Protein AF-A0A7S4KH12-F1 (afdb_monomer_lite)

Organism: Guillardia theta (NCBI:txid55529)

Sequence (166 aa):
RRASEDDCVLGLPHVPGKADTTPEEAKQPNLYENPAATAGVPESLTSSFVQGRSNKTKEEELVIRQGSKINGKIYEPMYVNDTDYSNFSGDIFKDPAGLPPLSQKQKKEGAVWARISQIYSNPVVIKQFTYENITQTLVGDCSFVSALAVCASWERRYGRTLISRN

Foldseek 3Di:
DDDDDDDDDDDDDDDDDDDDDDDPPPPDPPPPPDVCVPVPPPPVVVCCVLDPDPDADPVRVVVQQVVQQDPNDGHDDDDPCVPPCVVPPPDDDADPVHDDDDDPVCVVVVHDDDDPVVVDVDDDPPPAQALVPQDDDPDDDVVVNVVSNVQSVVCVVPVDHDPDDD

Secondary structure (DSSP, 8-state):
----------PPPP----------------TT--GGGGS---HHHHHHHHS--SS--HHHHHHHHHHTEETTEE-PPPPGGGG-GGG---S----TT-SPPPPHHHHHTT-----HHHH-SS--S-S---GGG----SS--HHHHHHHHHHHHHHHHHS--SS---

Structure (mmCIF, N/CA/C/O backbone):
data_AF-A0A7S4KH12-F1
#
_entry.id   AF-A0A7S4KH12-F1
#
loop_
_atom_site.group_PDB
_atom_site.id
_atom_site.type_symbol
_atom_site.label_atom_id
_atom_site.label_alt_id
_atom_site.label_comp_id
_atom_site.label_asym_id
_atom_site.label_entity_id
_atom_site.label_seq_id
_atom_site.pdbx_PDB_ins_code
_atom_site.Cartn_x
_atom_site.Cartn_y
_atom_site.Cartn_z
_atom_site.occupancy
_atom_site.B_iso_or_equiv
_atom_site.auth_seq_id
_atom_site.auth_comp_id
_atom_site.auth_asym_id
_atom_site.auth_atom_id
_atom_site.pdbx_PDB_model_num
ATOM 1 N N . ARG A 1 1 ? -7.471 8.883 -53.785 1.00 41.84 1 ARG A N 1
ATOM 2 C CA . ARG A 1 1 ? -7.561 10.329 -54.097 1.00 41.84 1 ARG A CA 1
ATOM 3 C C . ARG A 1 1 ? -7.357 11.066 -52.787 1.00 41.84 1 ARG A C 1
ATOM 5 O O . ARG A 1 1 ? -8.074 10.773 -51.845 1.00 41.84 1 ARG A O 1
ATOM 12 N N . ARG A 1 2 ? -6.300 11.871 -52.721 1.00 39.12 2 ARG A N 1
ATOM 13 C CA . ARG A 1 2 ? -5.859 12.666 -51.571 1.00 39.12 2 ARG A CA 1
ATOM 14 C C . ARG A 1 2 ? -6.490 14.061 -51.731 1.00 39.12 2 ARG A C 1
ATOM 16 O O . ARG A 1 2 ? -6.467 14.562 -52.850 1.00 39.12 2 ARG A O 1
ATOM 23 N N . ALA A 1 3 ? -7.058 14.625 -50.674 1.00 33.53 3 ALA A N 1
ATOM 24 C CA . ALA A 1 3 ? -7.440 16.038 -50.545 1.00 33.53 3 ALA A CA 1
ATOM 25 C C . ALA A 1 3 ? -7.420 16.308 -49.031 1.00 33.53 3 ALA A C 1
ATOM 27 O O . ALA A 1 3 ? -8.181 15.666 -48.310 1.00 33.53 3 ALA A O 1
ATOM 28 N N . SER A 1 4 ? -6.306 16.800 -48.492 1.00 34.09 4 SER A N 1
ATOM 29 C CA . SER A 1 4 ? -5.755 18.169 -48.534 1.00 34.09 4 SER A CA 1
ATOM 30 C C . SER A 1 4 ? -6.381 19.030 -47.445 1.00 34.09 4 SER A C 1
ATOM 32 O O . SER A 1 4 ? -7.553 19.392 -47.489 1.00 34.09 4 SER A O 1
ATOM 34 N N . GLU A 1 5 ? -5.550 19.246 -46.435 1.00 41.59 5 GLU A N 1
ATOM 35 C CA . GLU A 1 5 ? -5.705 20.183 -45.340 1.00 41.59 5 GLU A CA 1
ATOM 36 C C . GLU A 1 5 ? -5.364 21.571 -45.889 1.00 41.59 5 GLU A C 1
ATOM 38 O O . GLU A 1 5 ? -4.212 21.831 -46.218 1.00 41.59 5 GLU A O 1
ATOM 43 N N . ASP A 1 6 ? -6.374 22.424 -45.997 1.00 38.44 6 ASP A N 1
ATOM 44 C CA . ASP A 1 6 ? -6.255 23.877 -46.122 1.00 38.44 6 ASP A CA 1
ATOM 45 C C . ASP A 1 6 ? -6.920 24.448 -44.854 1.00 38.44 6 ASP A C 1
ATOM 47 O O . ASP A 1 6 ? -7.913 23.900 -44.375 1.00 38.44 6 ASP A O 1
ATOM 51 N N . ASP A 1 7 ? -6.555 25.555 -44.231 1.00 38.06 7 ASP A N 1
ATOM 52 C CA . ASP A 1 7 ? -5.409 26.450 -44.265 1.00 38.06 7 ASP A CA 1
ATOM 53 C C . ASP A 1 7 ? -5.741 27.428 -43.127 1.00 38.06 7 ASP A C 1
ATOM 55 O O . ASP A 1 7 ? -6.814 28.036 -43.122 1.00 38.06 7 ASP A O 1
ATOM 59 N N . CYS A 1 8 ? -4.880 27.572 -42.124 1.00 32.28 8 CYS A N 1
ATOM 60 C CA . CYS A 1 8 ? -5.001 28.680 -41.173 1.00 32.28 8 CYS A CA 1
ATOM 61 C C . CYS A 1 8 ? -3.605 29.146 -40.757 1.00 32.28 8 CYS A C 1
ATOM 63 O O . CYS A 1 8 ? -3.152 28.962 -39.629 1.00 32.28 8 CYS A O 1
ATOM 65 N N . VAL A 1 9 ? -2.892 29.711 -41.732 1.00 38.16 9 VAL A N 1
ATOM 66 C CA . VAL A 1 9 ? -1.598 30.370 -41.552 1.00 38.16 9 VAL A CA 1
ATOM 67 C C . VAL A 1 9 ? -1.853 31.852 -41.279 1.00 38.16 9 VAL A C 1
ATOM 69 O O . VAL A 1 9 ? -2.101 32.633 -42.194 1.00 38.16 9 VAL A O 1
ATOM 72 N N . LEU A 1 10 ? -1.781 32.256 -40.010 1.00 37.91 10 LEU A N 1
ATOM 73 C CA . LEU A 1 10 ? -1.562 33.657 -39.650 1.00 37.91 10 LEU A CA 1
ATOM 74 C C . LEU A 1 10 ? -0.051 33.896 -39.595 1.00 37.91 10 LEU A C 1
ATOM 76 O O . LEU A 1 10 ? 0.666 33.288 -38.802 1.00 37.91 10 LEU A O 1
ATOM 80 N N . GLY A 1 11 ? 0.418 34.743 -40.510 1.00 32.00 11 GLY A N 1
ATOM 81 C CA . GLY A 1 11 ? 1.826 35.023 -40.746 1.00 32.00 11 GLY A CA 1
ATOM 82 C C . GLY A 1 11 ? 2.531 35.684 -39.562 1.00 32.00 11 GLY A C 1
ATOM 83 O O . GLY A 1 11 ? 2.040 36.647 -38.976 1.00 32.00 11 GLY A O 1
ATOM 84 N N . LEU A 1 12 ? 3.735 35.195 -39.276 1.00 36.75 12 LEU A N 1
ATOM 85 C CA . LEU A 1 12 ? 4.747 35.906 -38.502 1.00 36.75 12 LEU A CA 1
ATOM 86 C C . LEU A 1 12 ? 5.800 36.465 -39.476 1.00 36.75 12 LEU A C 1
ATOM 88 O O . LEU A 1 12 ? 6.197 35.756 -40.405 1.00 36.75 12 LEU A O 1
ATOM 92 N N . PRO A 1 13 ? 6.253 37.720 -39.309 1.00 33.16 13 PRO A N 1
ATOM 93 C CA . PRO A 1 13 ? 7.223 38.325 -40.212 1.00 33.16 13 PRO A CA 1
ATOM 94 C C . PRO A 1 13 ? 8.624 37.716 -40.050 1.00 33.16 13 PRO A C 1
ATOM 96 O O . PRO A 1 13 ? 9.121 37.505 -38.945 1.00 33.16 13 PRO A O 1
ATOM 99 N N . HIS A 1 14 ? 9.266 37.477 -41.194 1.00 32.69 14 HIS A N 1
ATOM 100 C CA . HIS A 1 14 ? 10.663 37.078 -41.339 1.00 32.69 14 HIS A CA 1
ATOM 101 C C . HIS A 1 14 ? 11.605 38.233 -40.966 1.00 32.69 14 HIS A C 1
ATOM 103 O O . HIS A 1 14 ? 11.480 39.331 -41.510 1.00 32.69 14 HIS A O 1
ATOM 109 N N . VAL A 1 15 ? 12.585 37.971 -40.096 1.00 37.97 15 VAL A N 1
ATOM 110 C CA . VAL A 1 15 ? 13.703 38.885 -39.815 1.00 37.97 15 VAL A CA 1
ATOM 111 C C . VAL A 1 15 ? 15.013 38.165 -40.174 1.00 37.97 15 VAL A C 1
ATOM 113 O O . VAL A 1 15 ? 15.199 37.025 -39.743 1.00 37.97 15 VAL A O 1
ATOM 116 N N . PRO A 1 16 ? 15.901 38.767 -40.990 1.00 33.22 16 PRO A N 1
ATOM 117 C CA . PRO A 1 16 ? 17.071 38.087 -41.538 1.00 33.22 16 PRO A CA 1
ATOM 118 C C . PRO A 1 16 ? 18.217 37.987 -40.522 1.00 33.22 16 PRO A C 1
ATOM 120 O O . PRO A 1 16 ? 18.440 38.890 -39.716 1.00 33.22 16 PRO A O 1
ATOM 123 N N . GLY A 1 17 ? 18.977 36.892 -40.600 1.00 37.75 17 GLY A N 1
ATOM 124 C CA . GLY A 1 17 ? 20.148 36.650 -39.760 1.00 37.75 17 GLY A CA 1
ATOM 125 C C . GLY A 1 17 ? 21.374 37.484 -40.147 1.00 37.75 17 GLY A C 1
ATOM 126 O O . GLY A 1 17 ? 21.624 37.745 -41.325 1.00 37.75 17 GLY A O 1
ATOM 127 N N . LYS A 1 18 ? 22.179 37.835 -39.138 1.00 32.72 18 LYS A N 1
ATOM 128 C CA . LYS A 1 18 ? 23.609 38.148 -39.263 1.00 32.72 18 LYS A CA 1
ATOM 129 C C . LYS A 1 18 ? 24.381 37.600 -38.060 1.00 32.72 18 LYS A C 1
ATOM 131 O O . LYS A 1 18 ? 23.813 37.395 -36.993 1.00 32.72 18 LYS A O 1
ATOM 136 N N . ALA A 1 19 ? 25.645 37.305 -38.336 1.00 32.69 19 ALA A N 1
ATOM 137 C CA . ALA A 1 19 ? 26.502 36.322 -37.691 1.00 32.69 19 ALA A CA 1
ATOM 138 C C . ALA A 1 19 ? 27.358 36.852 -36.523 1.00 32.69 19 ALA A C 1
ATOM 140 O O . ALA A 1 19 ? 27.497 38.058 -36.343 1.00 32.69 19 ALA A O 1
ATOM 141 N N . ASP A 1 20 ? 27.969 35.879 -35.839 1.00 35.94 20 ASP A N 1
ATOM 142 C CA . ASP A 1 20 ? 29.203 35.905 -35.043 1.00 35.94 20 ASP A CA 1
ATOM 143 C C . ASP A 1 20 ? 29.300 36.825 -33.819 1.00 35.94 20 ASP A C 1
ATOM 145 O O . ASP A 1 20 ? 29.794 37.946 -33.898 1.00 35.94 20 ASP A O 1
ATOM 149 N N . THR A 1 21 ? 29.024 36.240 -32.647 1.00 34.84 21 THR A N 1
ATOM 150 C CA . THR A 1 21 ? 29.824 36.453 -31.428 1.00 34.84 21 THR A CA 1
ATOM 151 C C . THR A 1 21 ? 29.912 35.155 -30.612 1.00 34.84 21 THR A C 1
ATOM 153 O O . THR A 1 21 ? 28.908 34.493 -30.367 1.00 34.84 21 THR A O 1
ATOM 156 N N . THR A 1 22 ? 31.148 34.816 -30.250 1.00 36.19 22 THR A N 1
ATOM 157 C CA . THR A 1 22 ? 31.716 33.838 -29.297 1.00 36.19 22 THR A CA 1
ATOM 158 C C . THR A 1 22 ? 30.764 33.266 -28.221 1.00 36.19 22 THR A C 1
ATOM 160 O O . THR A 1 22 ? 29.939 34.011 -27.697 1.00 36.19 22 THR A O 1
ATOM 163 N N . PRO A 1 23 ? 30.887 31.979 -27.817 1.00 35.97 23 PRO A N 1
ATOM 164 C CA . PRO A 1 23 ? 29.990 31.378 -26.830 1.00 35.97 23 PRO A CA 1
ATOM 165 C C . PRO A 1 23 ? 30.288 31.910 -25.422 1.00 35.97 23 PRO A C 1
ATOM 167 O O . PRO A 1 23 ? 31.205 31.446 -24.749 1.00 35.97 23 PRO A O 1
ATOM 170 N N . GLU A 1 24 ? 29.507 32.886 -24.967 1.00 39.50 24 GLU A N 1
ATOM 171 C CA . GLU A 1 24 ? 29.426 33.225 -23.550 1.00 39.50 24 GLU A CA 1
ATOM 172 C C . GLU A 1 24 ? 28.460 32.238 -22.889 1.00 39.50 24 GLU A C 1
ATOM 174 O O . GLU A 1 24 ? 27.253 32.233 -23.134 1.00 39.50 24 GLU A O 1
ATOM 179 N N . GLU A 1 25 ? 29.038 31.317 -22.124 1.00 39.06 25 GLU A N 1
ATOM 180 C CA . GLU A 1 25 ? 28.363 30.261 -21.384 1.00 39.06 25 GLU A CA 1
ATOM 181 C C . GLU A 1 25 ? 27.339 30.872 -20.417 1.00 39.06 25 GLU A C 1
ATOM 183 O O . GLU A 1 25 ? 27.665 31.315 -19.315 1.00 39.06 25 GLU A O 1
ATOM 188 N N . ALA A 1 26 ? 26.078 30.922 -20.849 1.00 38.75 26 ALA A N 1
ATOM 189 C CA . ALA A 1 26 ? 24.959 31.335 -20.019 1.00 38.75 26 ALA A CA 1
ATOM 190 C C . ALA A 1 26 ? 24.781 30.316 -18.884 1.00 38.75 26 ALA A C 1
ATOM 192 O O . ALA A 1 26 ? 24.075 29.313 -19.013 1.00 38.75 26 ALA A O 1
ATOM 193 N N . LYS A 1 27 ? 25.455 30.577 -17.762 1.00 42.44 27 LYS A N 1
ATOM 194 C CA . LYS A 1 27 ? 25.300 29.852 -16.505 1.00 42.44 27 LYS A CA 1
ATOM 195 C C . LYS A 1 27 ? 23.847 29.985 -16.056 1.00 42.44 27 LYS A C 1
ATOM 197 O O . LYS A 1 27 ? 23.438 31.017 -15.527 1.00 42.44 27 LYS A O 1
ATOM 202 N N . GLN A 1 28 ? 23.060 28.941 -16.300 1.00 37.97 28 GLN A N 1
ATOM 203 C CA . GLN A 1 28 ? 21.699 28.839 -15.784 1.00 37.97 28 GLN A CA 1
ATOM 204 C C . GLN A 1 28 ? 21.750 29.003 -14.255 1.00 37.97 28 GLN A C 1
ATOM 206 O O . GLN A 1 28 ? 22.575 28.347 -13.609 1.00 37.97 28 GLN A O 1
ATOM 211 N N . PRO A 1 29 ? 20.931 29.882 -13.652 1.00 36.19 29 PRO A N 1
ATOM 212 C CA . PRO A 1 29 ? 20.934 30.044 -12.210 1.00 36.19 29 PRO A CA 1
ATOM 213 C C . PRO A 1 29 ? 20.486 28.736 -11.557 1.00 36.19 29 PRO A C 1
ATOM 215 O O . PRO A 1 29 ? 19.423 28.188 -11.852 1.00 36.19 29 PRO A O 1
ATOM 218 N N . ASN A 1 30 ? 21.348 28.237 -10.678 1.00 46.69 30 ASN A N 1
ATOM 219 C CA . ASN A 1 30 ? 21.189 26.996 -9.946 1.00 46.69 30 ASN A CA 1
ATOM 220 C C . ASN A 1 30 ? 20.033 27.151 -8.942 1.00 46.69 30 ASN A C 1
ATOM 222 O O . ASN A 1 30 ? 20.231 27.606 -7.819 1.00 46.69 30 ASN A O 1
ATOM 226 N N . LEU A 1 31 ? 18.803 26.818 -9.345 1.00 34.75 31 LEU A N 1
ATOM 227 C CA . LEU A 1 31 ? 17.589 27.012 -8.531 1.00 34.75 31 LEU A CA 1
ATOM 228 C C . LEU A 1 31 ? 17.489 26.077 -7.303 1.00 34.75 31 LEU A C 1
ATOM 230 O O . LEU A 1 31 ? 16.452 26.035 -6.646 1.00 34.75 31 LEU A O 1
ATOM 234 N N . TYR A 1 32 ? 18.549 25.326 -6.989 1.00 42.94 32 TYR A N 1
ATOM 235 C CA . TYR A 1 32 ? 18.596 24.354 -5.893 1.00 42.94 32 TYR A CA 1
ATOM 236 C C . TYR A 1 32 ? 19.754 24.555 -4.906 1.00 42.94 32 TYR A C 1
ATOM 238 O O . TYR A 1 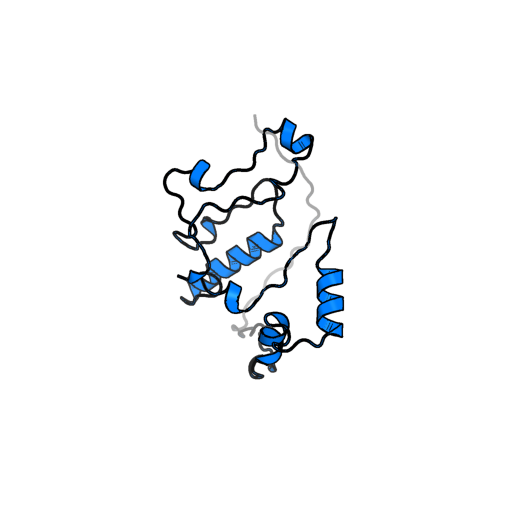32 ? 20.055 23.654 -4.125 1.00 42.94 32 TYR A O 1
ATOM 246 N N . GLU A 1 33 ? 20.375 25.731 -4.859 1.00 35.66 33 GLU A N 1
ATOM 247 C CA . GLU A 1 33 ? 21.227 26.086 -3.720 1.00 35.66 33 GLU A CA 1
ATOM 248 C C . GLU A 1 33 ? 20.384 26.743 -2.626 1.00 35.66 33 GLU A C 1
ATOM 250 O O . GLU A 1 33 ? 20.308 27.961 -2.495 1.00 35.66 33 GLU A O 1
ATOM 255 N N . ASN A 1 34 ? 19.725 25.905 -1.821 1.00 41.47 34 ASN A N 1
ATOM 256 C CA . ASN A 1 34 ? 19.222 26.325 -0.520 1.00 41.47 34 ASN A CA 1
ATOM 257 C C . ASN A 1 34 ? 20.385 26.276 0.488 1.00 41.47 34 ASN A C 1
ATOM 259 O O . ASN A 1 34 ? 20.809 25.175 0.850 1.00 41.47 34 ASN A O 1
ATOM 263 N N . PRO A 1 35 ? 20.859 27.413 1.035 1.00 36.03 35 PRO A N 1
ATOM 264 C CA . PRO A 1 35 ? 21.855 27.415 2.114 1.00 36.03 35 PRO A CA 1
ATOM 265 C C . PRO A 1 35 ? 21.337 26.780 3.422 1.00 36.03 35 PRO A C 1
ATOM 267 O O . PRO A 1 35 ? 22.092 26.603 4.373 1.00 36.03 35 PRO A O 1
ATOM 270 N N . ALA A 1 36 ? 20.061 26.379 3.466 1.00 40.12 36 ALA A N 1
ATOM 271 C CA . ALA A 1 36 ? 19.462 25.601 4.546 1.00 40.12 36 ALA A CA 1
ATOM 272 C C . ALA A 1 36 ? 19.824 24.100 4.524 1.00 40.12 36 ALA A C 1
ATOM 274 O O . ALA A 1 36 ? 19.554 23.410 5.501 1.00 40.12 36 ALA A O 1
ATOM 275 N N . ALA A 1 37 ? 20.456 23.579 3.462 1.00 40.31 37 ALA A N 1
ATOM 276 C CA . ALA A 1 37 ? 20.840 22.162 3.374 1.00 40.31 37 ALA A CA 1
ATOM 277 C C . ALA A 1 37 ? 21.980 21.752 4.336 1.00 40.31 37 ALA A C 1
ATOM 279 O O . ALA A 1 37 ? 22.255 20.564 4.488 1.00 40.31 37 ALA A O 1
ATOM 280 N N . THR A 1 38 ? 22.618 22.715 5.011 1.00 41.78 38 THR A N 1
ATOM 281 C CA . THR A 1 38 ? 23.669 22.474 6.021 1.00 41.78 38 THR A CA 1
ATOM 282 C C . THR A 1 38 ? 23.159 22.621 7.459 1.00 41.78 38 THR A C 1
ATOM 284 O O . THR A 1 38 ? 23.889 22.341 8.408 1.00 41.78 38 THR A O 1
ATOM 287 N N . ALA A 1 39 ? 21.902 23.028 7.652 1.00 40.44 39 ALA A N 1
ATOM 288 C CA . ALA A 1 39 ? 21.253 22.930 8.950 1.00 40.44 39 ALA A CA 1
ATOM 289 C C . ALA A 1 39 ? 20.673 21.520 9.048 1.00 40.44 39 ALA A C 1
ATOM 291 O O . ALA A 1 39 ? 19.685 21.207 8.385 1.00 40.44 39 ALA A O 1
ATOM 292 N N . GLY A 1 40 ? 21.337 20.651 9.816 1.00 42.12 40 GLY A N 1
ATOM 293 C CA . GLY A 1 40 ? 20.863 19.296 10.074 1.00 42.12 40 GLY A CA 1
ATOM 294 C C . GLY A 1 40 ? 19.367 19.316 10.367 1.00 42.12 40 GLY A C 1
ATOM 295 O O . GLY A 1 40 ? 18.907 20.096 11.203 1.00 42.12 40 GLY A O 1
ATOM 296 N N . VAL A 1 41 ? 18.610 18.496 9.635 1.00 38.72 41 VAL A N 1
ATOM 297 C CA . VAL A 1 41 ? 17.198 18.263 9.934 1.00 38.72 41 VAL A CA 1
ATOM 298 C C . VAL A 1 41 ? 17.145 17.919 11.421 1.00 38.72 41 VAL A C 1
ATOM 300 O O . VAL A 1 41 ? 17.822 16.968 11.821 1.00 38.72 41 VAL A O 1
ATOM 303 N N . PRO A 1 42 ? 16.446 18.692 12.268 1.00 39.47 42 PRO A N 1
ATOM 304 C CA . PRO A 1 42 ? 16.393 18.363 13.677 1.00 39.47 42 PRO A CA 1
ATOM 305 C C . PRO A 1 42 ? 15.758 16.977 13.788 1.00 39.47 42 PRO A C 1
ATOM 307 O O . PRO A 1 42 ? 14.583 16.813 13.458 1.00 39.47 42 PRO A O 1
ATOM 310 N N . GLU A 1 43 ? 16.524 15.989 14.269 1.00 48.00 43 GLU A N 1
ATOM 311 C CA . GLU A 1 43 ? 16.058 14.615 14.554 1.00 48.00 43 GLU A CA 1
ATOM 312 C C . GLU A 1 43 ? 14.745 14.609 15.366 1.00 48.00 43 GLU A C 1
ATOM 314 O O . GLU A 1 43 ? 13.934 13.685 15.296 1.00 48.00 43 GLU A O 1
ATOM 319 N N . SER A 1 44 ? 14.509 15.705 16.090 1.00 47.25 44 SER A N 1
ATOM 320 C CA . SER A 1 44 ? 13.332 16.006 16.895 1.00 47.25 44 SER A CA 1
ATOM 321 C C . SER A 1 44 ? 12.006 16.058 16.121 1.00 47.25 44 SER A C 1
ATOM 323 O O . SER A 1 44 ? 11.007 15.560 16.640 1.00 47.25 44 SER A O 1
ATOM 325 N N . LEU A 1 45 ? 11.941 16.595 14.893 1.00 41.25 45 LEU A N 1
ATOM 326 C CA . LEU A 1 45 ? 10.647 16.746 14.197 1.00 41.25 45 LEU A CA 1
ATOM 327 C C . LEU A 1 45 ? 10.142 15.447 13.564 1.00 41.25 45 LEU A C 1
ATOM 329 O O . LEU A 1 45 ? 8.942 15.299 13.360 1.00 41.25 45 LEU A O 1
ATOM 333 N N . THR A 1 46 ? 11.027 14.488 13.301 1.00 45.09 46 THR A N 1
ATOM 334 C CA . THR A 1 46 ? 10.650 13.188 12.733 1.00 45.09 46 THR A CA 1
ATOM 335 C C . THR A 1 46 ? 10.412 12.152 13.829 1.00 45.09 46 THR A C 1
ATOM 337 O O . THR A 1 46 ? 9.464 11.377 13.740 1.00 45.09 46 THR A O 1
ATOM 340 N N . SER A 1 47 ? 11.217 12.164 14.899 1.00 41.66 47 SER A N 1
ATOM 341 C CA . SER A 1 47 ? 11.040 11.227 16.014 1.00 41.66 47 SER A CA 1
ATOM 342 C C . SER A 1 47 ? 9.791 11.546 16.839 1.00 41.66 47 SER A C 1
ATOM 344 O O . SER A 1 47 ? 9.013 10.641 17.107 1.00 41.66 47 SER A O 1
ATOM 346 N N . SER A 1 48 ? 9.519 12.814 17.170 1.00 42.78 48 SER A N 1
ATOM 347 C CA . SER A 1 48 ? 8.351 13.167 18.001 1.00 42.78 48 SER A CA 1
ATOM 348 C C . SER A 1 48 ? 7.001 13.024 17.285 1.00 42.78 48 SER A C 1
ATOM 350 O O . SER A 1 48 ? 5.985 12.783 17.937 1.00 42.78 48 SER A O 1
ATOM 352 N N . PHE A 1 49 ? 6.985 13.135 15.951 1.00 41.97 49 PHE A N 1
ATOM 353 C CA . PHE A 1 49 ? 5.775 12.964 15.137 1.00 41.97 49 PHE A CA 1
ATOM 354 C C . PHE A 1 49 ? 5.415 11.485 14.930 1.00 41.97 49 PHE A C 1
ATOM 356 O O . PHE A 1 49 ? 4.243 11.148 14.792 1.00 41.97 49 PHE A O 1
ATOM 363 N N . VAL A 1 50 ? 6.420 10.600 14.927 1.00 46.88 50 VAL A N 1
ATOM 364 C CA . VAL A 1 50 ? 6.254 9.145 14.756 1.00 46.88 50 VAL A CA 1
ATOM 365 C C . VAL A 1 50 ? 6.156 8.422 16.104 1.00 46.88 50 VAL A C 1
ATOM 367 O O . VAL A 1 50 ? 5.416 7.452 16.238 1.00 46.88 50 VAL A O 1
ATOM 370 N N . GLN A 1 51 ? 6.857 8.903 17.127 1.00 53.56 51 GLN A N 1
ATOM 371 C CA . GLN A 1 51 ? 6.853 8.365 18.483 1.00 53.56 51 GLN A CA 1
ATOM 372 C C . GLN A 1 51 ? 6.322 9.445 19.419 1.00 53.56 51 GLN A C 1
ATOM 374 O O . GLN A 1 51 ? 7.070 10.238 19.992 1.00 53.56 51 GLN A O 1
ATOM 379 N N . GLY A 1 52 ? 4.996 9.480 19.577 1.00 58.38 52 GLY A N 1
ATOM 380 C CA . GLY A 1 52 ? 4.380 10.284 20.629 1.00 58.38 52 GLY A CA 1
ATOM 381 C C . GLY A 1 52 ? 5.036 9.982 21.983 1.00 58.38 52 GLY A C 1
ATOM 382 O O . GLY A 1 52 ? 5.505 8.865 22.202 1.00 58.38 52 GLY A O 1
ATOM 383 N N . ARG A 1 53 ? 5.062 10.970 22.889 1.00 62.25 53 ARG A N 1
ATOM 384 C CA . ARG A 1 53 ? 5.691 10.887 24.224 1.00 62.25 53 ARG A CA 1
ATOM 385 C C . ARG A 1 53 ? 5.555 9.488 24.849 1.00 62.25 53 ARG A C 1
ATOM 387 O O . ARG A 1 53 ? 4.445 8.945 24.920 1.00 62.25 53 ARG A O 1
ATOM 394 N N . SER A 1 54 ? 6.682 8.921 25.293 1.00 63.16 54 SER A N 1
ATOM 395 C CA . SER A 1 54 ? 6.752 7.585 25.909 1.00 63.16 54 SER A CA 1
ATOM 396 C C . SER A 1 54 ? 5.947 7.506 27.207 1.00 63.16 54 SER A C 1
ATOM 398 O O . SER A 1 54 ? 5.288 6.503 27.460 1.00 63.16 54 SER A O 1
ATOM 400 N N . ASN A 1 55 ? 5.920 8.600 27.971 1.00 72.06 55 ASN A N 1
ATOM 401 C CA . ASN A 1 55 ? 5.138 8.738 29.193 1.00 72.06 55 ASN A CA 1
ATOM 402 C C . ASN A 1 55 ? 4.009 9.743 28.948 1.00 72.06 55 ASN A C 1
ATOM 404 O O . ASN A 1 55 ? 4.235 10.952 29.012 1.00 72.06 55 ASN A O 1
ATOM 408 N N . LYS A 1 56 ? 2.818 9.235 28.624 1.00 77.50 56 LYS A N 1
ATOM 409 C CA . LYS A 1 56 ? 1.602 10.044 28.470 1.00 77.50 56 LYS A CA 1
ATOM 410 C C . LYS A 1 56 ? 1.004 10.329 29.844 1.00 77.50 56 LYS A C 1
ATOM 412 O O . LYS A 1 56 ? 0.997 9.442 30.701 1.00 77.50 56 LYS A O 1
ATOM 417 N N . THR A 1 57 ? 0.512 11.544 30.073 1.00 89.06 57 THR A N 1
ATOM 418 C CA . THR A 1 57 ? -0.279 11.821 31.281 1.00 89.06 57 THR A CA 1
ATOM 419 C C . THR A 1 57 ? -1.637 11.123 31.197 1.00 89.06 57 THR A C 1
ATOM 421 O O . THR A 1 57 ? -2.068 10.686 30.127 1.00 89.06 57 THR A O 1
ATOM 424 N N . LYS A 1 58 ? -2.344 11.022 32.328 1.00 89.19 58 LYS A N 1
ATOM 425 C CA . LYS A 1 58 ? -3.686 10.418 32.355 1.00 89.19 58 LYS A CA 1
ATOM 426 C C . LYS A 1 58 ? -4.661 11.194 31.471 1.00 89.19 58 LYS A C 1
ATOM 428 O O . LYS A 1 58 ? -5.504 10.601 30.810 1.00 89.19 58 LYS A O 1
ATOM 433 N N . GLU A 1 59 ? -4.527 12.515 31.437 1.00 90.38 59 GLU A N 1
ATOM 434 C CA . GLU A 1 59 ? -5.340 13.405 30.613 1.00 90.38 59 GLU A CA 1
ATOM 435 C C . GLU A 1 59 ? -5.053 13.184 29.123 1.00 90.38 59 GLU A C 1
ATOM 437 O O . GLU A 1 59 ? -5.987 13.060 28.333 1.00 90.38 59 GLU A O 1
ATOM 442 N N . GLU A 1 60 ? -3.777 13.063 28.741 1.00 87.19 60 GLU A N 1
ATOM 443 C CA . GLU A 1 60 ? -3.375 12.758 27.362 1.00 87.19 60 GLU A CA 1
ATOM 444 C C . GLU A 1 60 ? -3.898 11.386 26.912 1.00 87.19 60 GLU A C 1
ATOM 446 O O . GLU A 1 60 ? -4.431 11.261 25.809 1.00 87.19 60 GLU A O 1
ATOM 451 N N . GLU A 1 61 ? -3.810 10.361 27.768 1.00 85.00 61 GLU A N 1
ATOM 452 C CA . GLU A 1 61 ? -4.344 9.028 27.465 1.00 85.00 61 GLU A CA 1
ATOM 453 C C . GLU A 1 61 ? -5.863 9.061 27.248 1.00 85.00 61 GLU A C 1
ATOM 455 O O . GLU A 1 61 ? -6.364 8.441 26.309 1.00 85.00 61 GLU A O 1
ATOM 460 N N . LEU A 1 62 ? -6.602 9.812 28.069 1.00 89.19 62 LEU A N 1
ATOM 461 C CA . LEU A 1 62 ? -8.052 9.955 27.920 1.00 89.19 62 LEU A CA 1
ATOM 462 C C . LEU A 1 62 ? -8.429 10.631 26.601 1.00 89.19 62 LEU A C 1
ATOM 464 O O . LEU A 1 62 ? -9.342 10.164 25.919 1.00 89.19 62 LEU A O 1
ATOM 468 N N . VAL A 1 63 ? -7.720 11.696 26.222 1.00 91.38 63 VAL A N 1
ATOM 469 C CA . VAL A 1 63 ? -7.945 12.388 24.944 1.00 91.38 63 VAL A CA 1
ATOM 470 C C . VAL A 1 63 ? -7.671 11.451 23.771 1.00 91.38 63 VAL A C 1
ATOM 472 O O . VAL A 1 63 ? -8.490 11.367 22.855 1.00 91.38 63 VAL A O 1
ATOM 475 N N . ILE A 1 64 ? -6.563 10.705 23.816 1.00 87.31 64 ILE A N 1
ATOM 476 C CA . ILE A 1 64 ? -6.215 9.734 22.774 1.00 87.31 64 ILE A CA 1
ATOM 477 C C . ILE A 1 64 ? -7.277 8.640 22.698 1.00 87.31 64 ILE A C 1
ATOM 479 O O . ILE A 1 64 ? -7.821 8.411 21.626 1.00 87.31 64 ILE A O 1
ATOM 483 N N . ARG A 1 65 ? -7.650 8.024 23.825 1.00 86.75 65 ARG A N 1
ATOM 484 C CA . ARG A 1 65 ? -8.671 6.968 23.866 1.00 86.75 65 ARG A CA 1
ATOM 485 C C . ARG A 1 65 ? -10.016 7.450 23.321 1.00 86.75 65 ARG A C 1
ATOM 487 O O . ARG A 1 65 ? -10.703 6.703 22.626 1.00 86.75 65 ARG A O 1
ATOM 494 N N . GLN A 1 66 ? -10.388 8.694 23.614 1.00 89.31 66 GLN A N 1
ATOM 495 C CA . GLN A 1 66 ? -11.603 9.300 23.082 1.00 89.31 66 GLN A CA 1
ATOM 496 C C . GLN A 1 66 ? -11.507 9.527 21.564 1.00 89.31 66 GLN A C 1
ATOM 498 O O . GLN A 1 66 ? -12.448 9.201 20.842 1.00 89.31 66 GLN A O 1
ATOM 503 N N . GLY A 1 67 ? -10.377 10.049 21.074 1.00 89.62 67 GLY A N 1
ATOM 504 C CA . GLY A 1 67 ? -10.126 10.285 19.646 1.00 89.62 67 GLY A CA 1
ATOM 505 C C . GLY A 1 67 ? -9.937 9.005 18.823 1.00 89.62 67 GLY A C 1
ATOM 506 O O . GLY A 1 67 ? -10.277 8.972 17.644 1.00 89.62 67 GLY A O 1
ATOM 507 N N . SER A 1 68 ? -9.477 7.929 19.457 1.00 90.44 68 SER A N 1
ATOM 508 C CA . SER A 1 68 ? -9.322 6.597 18.870 1.00 90.44 68 SER A CA 1
ATOM 509 C C . SER A 1 68 ? -10.651 5.958 18.470 1.00 90.44 68 SER A C 1
ATOM 511 O O . SER A 1 68 ? -10.660 4.988 17.716 1.00 90.44 68 SER A O 1
ATOM 513 N N . LYS A 1 69 ? -11.793 6.463 18.950 1.00 91.81 69 LYS A N 1
ATOM 514 C CA . LYS A 1 69 ? -13.105 5.919 18.598 1.00 91.81 69 LYS A CA 1
ATOM 515 C C . LYS A 1 69 ? -13.680 6.624 17.369 1.00 91.81 69 LYS A C 1
ATOM 517 O O . LYS A 1 69 ? -14.288 7.685 17.478 1.00 91.81 69 LYS A O 1
ATOM 522 N N . ILE A 1 70 ? -13.573 5.990 16.205 1.00 90.06 70 ILE A N 1
ATOM 523 C CA . ILE A 1 70 ? -14.076 6.520 14.930 1.00 90.06 70 ILE A CA 1
ATOM 524 C C . ILE A 1 70 ? -15.128 5.559 14.375 1.00 90.06 70 ILE A C 1
ATOM 526 O O . ILE A 1 70 ? -14.883 4.364 14.229 1.00 90.06 70 ILE A O 1
ATOM 530 N N . ASN A 1 71 ? -16.326 6.067 14.064 1.00 88.12 71 ASN A N 1
ATOM 531 C CA . ASN A 1 71 ? -17.438 5.278 13.507 1.00 88.12 71 ASN A CA 1
ATOM 532 C C . ASN A 1 71 ? -17.777 4.010 14.319 1.00 88.12 71 ASN A C 1
ATOM 534 O O . ASN A 1 71 ? -18.072 2.956 13.760 1.00 88.12 71 ASN A O 1
ATOM 538 N N . GLY A 1 72 ? -17.696 4.099 15.651 1.00 85.88 72 GLY A N 1
ATOM 539 C CA . GLY A 1 72 ? -17.954 2.973 16.557 1.00 85.88 72 GLY A CA 1
ATOM 540 C C . GLY A 1 72 ? -16.829 1.935 16.634 1.00 85.88 72 GLY A C 1
ATOM 541 O O . GLY A 1 72 ? -16.940 1.004 17.427 1.00 85.88 72 GLY A O 1
ATOM 542 N N . LYS A 1 73 ? -15.745 2.108 15.870 1.00 85.06 73 LYS A N 1
ATOM 543 C CA . LYS A 1 73 ? -14.538 1.281 15.927 1.00 85.06 73 LYS A CA 1
ATOM 544 C C . LYS A 1 73 ? -13.478 1.960 16.787 1.00 85.06 73 LYS A 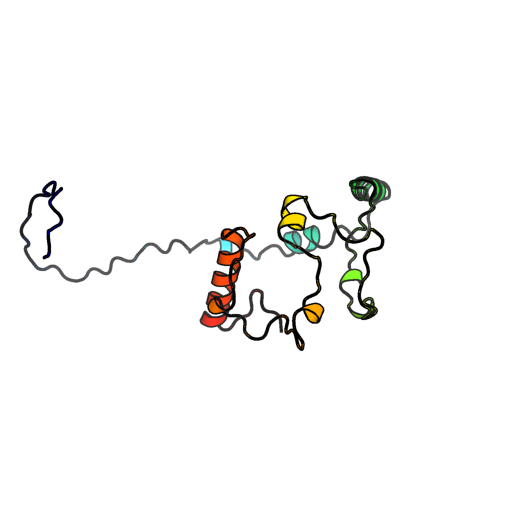C 1
ATOM 546 O O . LYS A 1 73 ? -13.372 3.183 16.778 1.00 85.06 73 LYS A O 1
ATOM 551 N N . ILE A 1 74 ? -12.721 1.164 17.533 1.00 88.50 74 ILE A N 1
ATOM 552 C CA . ILE A 1 74 ? -11.581 1.633 18.325 1.00 88.50 74 ILE A CA 1
ATOM 553 C C . ILE A 1 74 ? -10.324 1.394 17.491 1.00 88.50 74 ILE A C 1
ATOM 555 O O . ILE A 1 74 ? -10.085 0.274 17.045 1.00 88.50 74 ILE A O 1
ATOM 559 N N . TYR A 1 75 ? -9.562 2.455 17.260 1.00 86.50 75 TYR A N 1
ATOM 560 C CA . TYR A 1 75 ? -8.274 2.434 16.584 1.00 86.50 75 TYR A CA 1
ATOM 561 C C . TYR A 1 75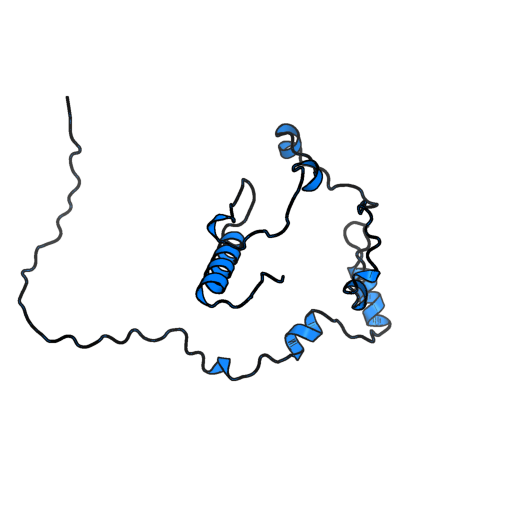 ? -7.185 2.610 17.634 1.00 86.50 75 TYR A C 1
ATOM 563 O O . TYR A 1 75 ? -7.026 3.695 18.200 1.00 86.50 75 TYR A O 1
ATOM 571 N N . GLU A 1 76 ? -6.475 1.525 17.922 1.00 82.69 76 GLU A N 1
ATOM 572 C CA . GLU A 1 76 ? -5.375 1.553 18.879 1.00 82.69 76 GLU A CA 1
ATOM 573 C C . GLU A 1 76 ? -4.247 2.469 18.374 1.00 82.69 76 GLU A C 1
ATOM 575 O O . GLU A 1 76 ? -3.991 2.530 17.165 1.00 82.69 76 GLU A O 1
ATOM 580 N N . PRO A 1 77 ? -3.579 3.213 19.270 1.00 81.31 77 PRO A N 1
ATOM 581 C CA . PRO A 1 77 ? -2.373 3.948 18.921 1.00 81.31 77 PRO A CA 1
ATOM 582 C C . PRO A 1 77 ? -1.290 3.014 18.374 1.00 81.31 77 PRO A C 1
ATOM 584 O O . PRO A 1 77 ? -1.169 1.880 18.820 1.00 81.31 77 PRO A O 1
ATOM 587 N N . MET A 1 78 ? -0.450 3.524 17.472 1.00 75.38 78 MET A N 1
ATOM 588 C CA . MET A 1 78 ? 0.775 2.820 17.091 1.00 75.38 78 MET A CA 1
ATOM 589 C C . MET A 1 78 ? 1.767 2.875 18.258 1.00 75.38 78 MET A C 1
ATOM 591 O O . MET A 1 78 ? 2.163 3.959 18.703 1.00 75.38 78 MET A O 1
ATOM 595 N N . TYR A 1 79 ? 2.175 1.714 18.752 1.00 75.31 79 TYR A N 1
ATOM 596 C CA . TYR A 1 79 ? 3.183 1.560 19.790 1.00 75.31 79 TYR A CA 1
ATOM 597 C C . TYR A 1 79 ? 4.553 1.264 19.180 1.00 75.31 79 TYR A C 1
ATOM 599 O O . TYR A 1 79 ? 4.679 0.708 18.094 1.00 75.31 79 TYR A O 1
ATOM 607 N N . VAL A 1 80 ? 5.621 1.593 19.911 1.00 71.56 80 VAL A N 1
ATOM 608 C CA . VAL A 1 80 ? 6.996 1.281 19.478 1.00 71.56 80 VAL A CA 1
ATOM 609 C C . VAL A 1 80 ? 7.172 -0.225 19.264 1.00 71.56 80 VAL A C 1
ATOM 611 O O . VAL A 1 80 ? 7.813 -0.637 18.303 1.00 71.56 80 VAL A O 1
ATOM 614 N N . ASN A 1 81 ? 6.540 -1.046 20.103 1.00 75.94 81 ASN A N 1
ATOM 615 C CA . ASN A 1 81 ? 6.605 -2.503 19.997 1.00 75.94 81 ASN A CA 1
ATOM 616 C C . ASN A 1 81 ? 5.870 -3.056 18.764 1.00 75.94 81 ASN A C 1
ATOM 618 O O . ASN A 1 81 ? 6.145 -4.185 18.369 1.00 75.94 81 ASN A O 1
ATOM 622 N N . ASP A 1 82 ? 5.009 -2.275 18.104 1.00 76.88 82 ASP A N 1
ATOM 623 C CA . ASP A 1 82 ? 4.368 -2.697 16.848 1.00 76.88 82 ASP A CA 1
ATOM 624 C C . ASP A 1 82 ? 5.380 -2.782 15.695 1.00 76.88 82 ASP A C 1
ATOM 626 O O . ASP A 1 82 ? 5.104 -3.378 14.656 1.00 76.88 82 ASP A O 1
ATOM 630 N N . THR A 1 83 ? 6.568 -2.193 15.870 1.00 76.12 83 THR A N 1
ATOM 631 C CA . THR A 1 83 ? 7.678 -2.307 14.913 1.00 76.12 83 THR A CA 1
ATOM 632 C C . THR A 1 83 ? 8.453 -3.619 15.039 1.00 76.12 83 THR A C 1
ATOM 634 O O . THR A 1 83 ? 9.255 -3.941 14.160 1.00 76.12 83 THR A O 1
ATOM 637 N N . ASP A 1 84 ? 8.227 -4.384 16.109 1.00 80.81 84 ASP A N 1
ATOM 638 C CA . ASP A 1 84 ? 8.879 -5.668 16.322 1.00 80.81 84 ASP A CA 1
ATOM 639 C C . ASP A 1 84 ? 8.136 -6.771 15.560 1.00 80.81 84 ASP A C 1
ATOM 641 O O . ASP A 1 84 ? 7.049 -7.212 15.937 1.00 80.81 84 ASP A O 1
ATOM 645 N N . TYR A 1 85 ? 8.757 -7.241 14.478 1.00 77.50 85 TYR A N 1
ATOM 646 C CA . TYR A 1 85 ? 8.233 -8.320 13.644 1.00 77.50 85 TYR A CA 1
ATOM 647 C C . TYR A 1 85 ? 8.044 -9.642 14.394 1.00 77.50 85 TYR A C 1
ATOM 649 O O . TYR A 1 85 ? 7.284 -10.480 13.919 1.00 77.50 85 TYR A O 1
ATOM 657 N N . SER A 1 86 ? 8.681 -9.852 15.552 1.00 80.06 86 SER A N 1
ATOM 658 C CA . SER A 1 86 ? 8.432 -11.046 16.370 1.00 80.06 86 SER A CA 1
ATOM 659 C C . SER A 1 86 ? 7.008 -11.087 16.939 1.00 80.06 86 SER A C 1
ATOM 661 O O . SER A 1 86 ? 6.487 -12.170 17.203 1.00 80.06 86 SER A O 1
ATOM 663 N N . ASN A 1 87 ? 6.340 -9.931 17.038 1.00 74.06 87 ASN A N 1
ATOM 664 C CA . ASN A 1 87 ? 4.930 -9.835 17.421 1.00 74.06 87 ASN A CA 1
ATOM 665 C C . ASN A 1 87 ? 3.976 -10.240 16.285 1.00 74.06 87 ASN A C 1
ATOM 667 O O . ASN A 1 87 ? 2.773 -10.392 16.508 1.00 74.06 87 ASN A O 1
ATOM 671 N N . PHE A 1 88 ? 4.482 -10.429 15.062 1.00 78.94 88 PHE A N 1
ATOM 672 C CA . PHE A 1 88 ? 3.685 -10.900 13.939 1.00 78.94 88 PHE A CA 1
ATOM 673 C C . PHE A 1 88 ? 3.609 -12.431 13.950 1.00 78.94 88 PHE A C 1
ATOM 675 O O . PHE A 1 88 ? 4.606 -13.112 13.724 1.00 78.94 88 PHE A O 1
ATOM 682 N N . SER A 1 89 ? 2.410 -12.990 14.155 1.00 78.00 89 SER A N 1
ATOM 683 C CA . SER A 1 89 ? 2.218 -14.449 14.237 1.00 78.00 89 SER A CA 1
ATOM 684 C C . SER A 1 89 ? 2.485 -15.193 12.922 1.00 78.00 89 SER A C 1
ATOM 686 O O . SER A 1 89 ? 2.516 -16.420 12.905 1.00 78.00 89 SER A O 1
ATOM 688 N N . GLY A 1 90 ? 2.654 -14.475 11.806 1.00 80.19 90 GLY A N 1
ATOM 689 C CA . GLY A 1 90 ? 2.796 -15.068 10.474 1.00 80.19 90 GLY A CA 1
ATOM 690 C C . GLY A 1 90 ? 1.470 -15.517 9.858 1.00 80.19 90 GLY A C 1
ATOM 691 O O . GLY A 1 90 ? 1.411 -15.793 8.659 1.00 80.19 90 GLY A O 1
ATOM 692 N N . ASP A 1 91 ? 0.398 -15.560 10.649 1.00 85.00 91 ASP A N 1
ATOM 693 C CA . ASP A 1 91 ? -0.902 -15.995 10.175 1.00 85.00 91 ASP A CA 1
ATOM 694 C C . ASP A 1 91 ? -1.540 -14.970 9.246 1.00 85.00 91 ASP A C 1
ATOM 696 O O . ASP A 1 91 ? -1.327 -13.756 9.300 1.00 85.00 91 ASP A O 1
ATOM 700 N N . ILE A 1 92 ? -2.417 -15.487 8.396 1.00 85.19 92 ILE A N 1
ATOM 701 C CA . ILE A 1 92 ? -3.242 -14.670 7.528 1.00 85.19 92 ILE A CA 1
ATOM 702 C C . ILE A 1 92 ? -4.187 -13.821 8.391 1.00 85.19 92 ILE A C 1
ATOM 704 O O . ILE A 1 92 ? -5.214 -14.312 8.868 1.00 85.19 92 ILE A O 1
ATOM 708 N N . PHE A 1 93 ? -3.871 -12.531 8.530 1.00 86.56 93 PHE A N 1
ATOM 709 C CA . PHE A 1 93 ? -4.697 -11.584 9.276 1.00 86.56 93 PHE A CA 1
ATOM 710 C C . PHE A 1 93 ? -6.132 -11.546 8.736 1.00 86.56 93 PHE A C 1
ATOM 712 O O . PHE A 1 93 ? -6.358 -11.363 7.533 1.00 86.56 93 PHE A O 1
ATOM 719 N N . LYS A 1 94 ? -7.110 -11.698 9.632 1.00 86.44 94 LYS A N 1
ATOM 720 C CA . LYS A 1 94 ? -8.539 -11.550 9.344 1.00 86.44 94 LYS A CA 1
ATOM 721 C C . LYS A 1 94 ? -9.067 -10.382 10.164 1.00 86.44 94 LYS A C 1
ATOM 723 O O . LYS A 1 94 ? -9.050 -10.452 11.387 1.00 86.44 94 LYS A O 1
ATOM 728 N N . ASP A 1 95 ? -9.543 -9.342 9.482 1.00 86.44 95 ASP A N 1
ATOM 729 C CA . ASP A 1 95 ? -10.166 -8.193 10.141 1.00 86.44 95 ASP A CA 1
ATOM 730 C C . ASP A 1 95 ? -11.416 -8.658 10.918 1.00 86.44 95 ASP A C 1
ATOM 732 O O . ASP A 1 95 ? -12.337 -9.203 10.294 1.00 86.44 95 ASP A O 1
ATOM 736 N N . PRO A 1 96 ? -11.484 -8.453 12.249 1.00 86.19 96 PRO A N 1
ATOM 737 C CA . PRO A 1 96 ? -12.667 -8.774 13.047 1.00 86.19 96 PRO A CA 1
ATOM 738 C C . PRO A 1 96 ? -13.939 -8.058 12.576 1.00 86.19 96 PRO A C 1
ATOM 740 O O . PRO A 1 96 ? -15.038 -8.584 12.733 1.00 86.19 96 PRO A O 1
ATOM 743 N N . ALA A 1 97 ? -13.806 -6.869 11.982 1.00 84.88 97 ALA A N 1
ATOM 744 C CA . ALA A 1 97 ? -14.917 -6.096 11.433 1.00 84.88 97 ALA A CA 1
ATOM 745 C C . ALA A 1 97 ? -15.279 -6.491 9.989 1.00 84.88 97 ALA A C 1
ATOM 747 O O . ALA A 1 97 ? -16.214 -5.925 9.416 1.00 84.88 97 ALA A O 1
ATOM 748 N N . GLY A 1 98 ? -14.559 -7.450 9.401 1.00 89.25 98 GLY A N 1
ATOM 749 C CA . GLY A 1 98 ? -14.744 -7.888 8.025 1.00 89.25 98 GLY A CA 1
ATOM 750 C C . GLY A 1 98 ? -14.246 -6.880 6.987 1.00 89.25 98 GLY A C 1
ATOM 751 O O . GLY A 1 98 ? -13.610 -5.875 7.288 1.00 89.25 98 GLY A O 1
ATOM 752 N N . LEU A 1 99 ? -14.525 -7.177 5.720 1.00 90.50 99 LEU A N 1
ATOM 753 C CA . LEU A 1 99 ? -14.070 -6.364 4.595 1.00 90.50 99 LEU A CA 1
ATOM 754 C C . LEU A 1 99 ? -14.961 -5.127 4.400 1.00 90.50 99 LEU A C 1
ATOM 756 O O . LEU A 1 99 ? -16.181 -5.228 4.573 1.00 90.50 99 LEU A O 1
ATOM 760 N N . PRO A 1 100 ? -14.404 -3.981 3.966 1.00 88.94 100 PRO A N 1
ATOM 761 C CA . PRO A 1 100 ? -15.211 -2.807 3.667 1.00 88.94 100 PRO A CA 1
ATOM 762 C C . PRO A 1 100 ? -16.272 -3.112 2.593 1.00 88.94 100 PRO A C 1
ATOM 764 O O . PRO A 1 100 ? -15.975 -3.781 1.594 1.00 88.94 100 PRO A O 1
ATOM 767 N N . PRO A 1 101 ? -17.518 -2.635 2.755 1.00 91.69 101 PRO A N 1
ATOM 768 C CA . PRO A 1 101 ? -18.577 -2.919 1.802 1.00 91.69 101 PRO A CA 1
ATOM 769 C C . PRO A 1 101 ? -18.286 -2.244 0.461 1.00 91.69 101 PRO A C 1
ATOM 771 O O . PRO A 1 101 ? -17.997 -1.052 0.389 1.00 91.69 101 PRO A O 1
ATOM 774 N N . LEU A 1 102 ? -18.418 -3.010 -0.618 1.00 93.12 102 LEU A N 1
ATOM 775 C CA . LEU A 1 102 ? -18.299 -2.476 -1.970 1.00 93.12 102 LEU A CA 1
ATOM 776 C C . LEU A 1 102 ? -19.544 -1.661 -2.341 1.00 93.12 102 LEU A C 1
ATOM 778 O O . LEU A 1 102 ? -20.678 -2.060 -2.046 1.00 93.12 102 LEU A O 1
ATOM 782 N N . SER A 1 103 ? -19.335 -0.545 -3.039 1.00 92.62 103 SER A N 1
ATOM 783 C CA . SER A 1 103 ? -20.415 0.252 -3.624 1.00 92.62 103 SER A CA 1
ATOM 784 C C . SER A 1 103 ? -21.200 -0.550 -4.668 1.00 92.62 103 SER A C 1
ATOM 786 O O . SER A 1 103 ? -20.713 -1.531 -5.234 1.00 92.62 103 SER A O 1
ATOM 788 N N . GLN A 1 104 ? -22.425 -0.119 -4.981 1.00 95.62 104 GLN A N 1
ATOM 789 C CA . GLN A 1 104 ? -23.230 -0.774 -6.019 1.00 95.62 104 GLN A CA 1
ATOM 790 C C . GLN A 1 104 ? -22.535 -0.767 -7.388 1.00 95.62 104 GLN A C 1
ATOM 792 O O . GLN A 1 104 ? -22.638 -1.747 -8.119 1.00 95.62 104 GLN A O 1
ATOM 797 N N . LYS A 1 105 ? -21.807 0.308 -7.720 1.00 94.19 105 LYS A N 1
ATOM 798 C CA . LYS A 1 105 ? -21.031 0.403 -8.963 1.00 94.19 105 LYS A CA 1
ATOM 799 C C . LYS A 1 105 ? -19.927 -0.656 -9.003 1.00 94.19 105 LYS A C 1
ATOM 801 O O . LYS A 1 105 ? -19.880 -1.441 -9.940 1.00 94.19 105 LYS A O 1
ATOM 806 N N . GLN A 1 106 ? -19.127 -0.744 -7.940 1.00 93.38 106 GLN A N 1
ATOM 807 C CA . GLN A 1 106 ? -18.065 -1.748 -7.813 1.00 93.38 106 GLN A CA 1
ATOM 808 C C . GLN A 1 106 ? -18.610 -3.179 -7.907 1.00 93.38 106 GLN A C 1
ATOM 810 O O . GLN A 1 106 ? -18.033 -4.013 -8.593 1.00 93.38 106 GLN A O 1
ATOM 815 N N . LYS A 1 107 ? -19.757 -3.461 -7.274 1.00 94.50 107 LYS A N 1
ATOM 816 C CA . LYS A 1 107 ? -20.410 -4.777 -7.363 1.00 94.50 107 LYS A CA 1
ATOM 817 C C . LYS A 1 107 ? -20.866 -5.112 -8.784 1.00 94.50 107 LYS A C 1
ATOM 819 O O . LYS A 1 107 ? -20.683 -6.244 -9.215 1.00 94.50 107 LYS A O 1
ATOM 824 N N . LYS A 1 108 ? -21.446 -4.147 -9.510 1.00 95.56 108 LYS A N 1
ATOM 825 C CA . LYS A 1 108 ? -21.856 -4.329 -10.916 1.00 95.56 108 LYS A CA 1
ATOM 826 C C . LYS A 1 108 ? -20.665 -4.629 -11.827 1.00 95.56 108 LYS A C 1
ATOM 828 O O . LYS A 1 108 ? -20.810 -5.405 -12.760 1.00 95.56 108 LYS A O 1
ATOM 833 N N . GLU A 1 109 ? -19.507 -4.045 -11.531 1.00 93.19 109 GLU A N 1
ATOM 834 C CA . GLU A 1 109 ? -18.245 -4.293 -12.242 1.00 93.19 109 GLU A CA 1
ATOM 835 C C . GLU A 1 109 ? -17.527 -5.575 -11.772 1.00 93.19 109 GLU A C 1
ATOM 837 O O . GLU A 1 109 ? -16.453 -5.895 -12.270 1.00 93.19 109 GLU A O 1
ATOM 842 N N . GLY A 1 110 ? -18.106 -6.333 -10.831 1.00 92.75 110 GLY A N 1
ATOM 843 C CA . GLY A 1 110 ? -17.533 -7.592 -10.347 1.00 92.75 110 GLY A CA 1
ATOM 844 C C . GLY A 1 110 ? -16.329 -7.423 -9.416 1.00 92.75 110 GLY A C 1
ATOM 845 O O . GLY A 1 110 ? -15.542 -8.354 -9.265 1.00 92.75 110 GLY A O 1
ATOM 846 N N . ALA A 1 111 ? -16.166 -6.256 -8.784 1.00 93.06 111 ALA A N 1
ATOM 847 C CA . ALA A 1 111 ? -15.076 -6.024 -7.843 1.00 93.06 111 ALA A CA 1
ATOM 848 C C . ALA A 1 111 ? -15.166 -6.973 -6.638 1.00 93.06 111 ALA A C 1
ATOM 850 O O . ALA A 1 111 ? -16.247 -7.229 -6.100 1.00 93.06 111 ALA A O 1
ATOM 851 N N . VAL A 1 112 ? -14.008 -7.448 -6.183 1.00 93.25 112 VAL A N 1
ATOM 852 C CA . VAL A 1 112 ? -13.859 -8.311 -5.008 1.00 93.25 112 VAL A CA 1
ATOM 853 C C . VAL A 1 112 ? -12.613 -7.913 -4.227 1.00 93.25 112 VAL A C 1
ATOM 855 O O . VAL A 1 112 ? -11.640 -7.416 -4.792 1.00 93.25 112 VAL A O 1
ATOM 858 N N . TRP A 1 113 ? -12.627 -8.156 -2.921 1.00 93.00 113 TRP A N 1
ATOM 859 C CA . TRP A 1 113 ? -11.422 -8.064 -2.106 1.00 93.00 113 TRP A CA 1
ATOM 860 C C . TRP A 1 113 ? -10.621 -9.355 -2.249 1.00 93.00 113 TRP A C 1
ATOM 862 O O . TRP A 1 113 ? -11.113 -10.428 -1.901 1.00 93.00 113 TRP A O 1
ATOM 872 N N . ALA A 1 114 ? -9.390 -9.249 -2.740 1.00 92.06 114 ALA A N 1
ATOM 873 C CA . ALA A 1 114 ? -8.482 -10.377 -2.897 1.00 92.06 114 ALA A CA 1
ATOM 874 C C . ALA A 1 114 ? -7.073 -9.996 -2.434 1.00 92.06 114 ALA A C 1
ATOM 876 O O . ALA A 1 114 ? -6.627 -8.861 -2.603 1.00 92.06 114 ALA A O 1
ATOM 877 N N . ARG A 1 115 ? -6.360 -10.959 -1.850 1.00 91.06 115 ARG A N 1
ATOM 878 C CA . ARG A 1 115 ? -4.925 -10.850 -1.571 1.00 91.06 115 ARG A C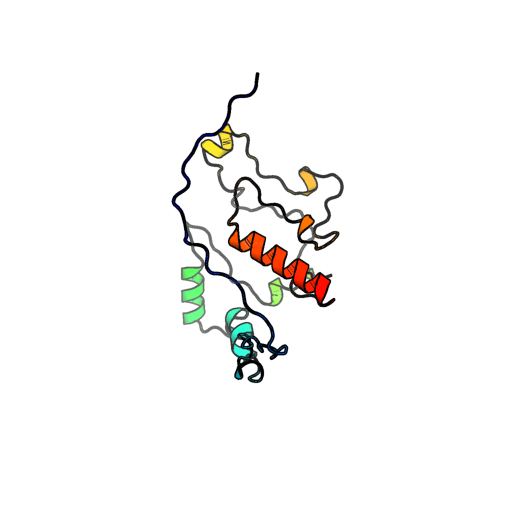A 1
ATOM 879 C C . ARG A 1 115 ? -4.132 -11.142 -2.837 1.00 91.06 115 ARG A C 1
ATOM 881 O O . ARG A 1 115 ? -4.559 -11.935 -3.669 1.00 91.06 115 ARG A O 1
ATOM 888 N N . ILE A 1 116 ? -2.925 -10.592 -2.930 1.00 91.44 116 ILE 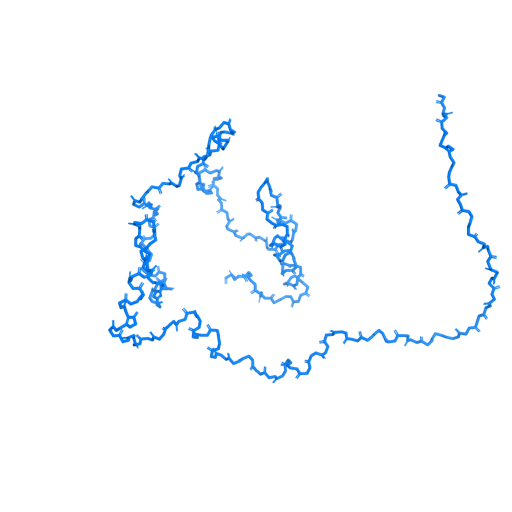A N 1
ATOM 889 C CA . ILE A 1 116 ? -2.039 -10.808 -4.084 1.00 91.44 116 ILE A CA 1
ATOM 890 C C . ILE A 1 116 ? -1.756 -12.310 -4.295 1.00 91.44 116 ILE A C 1
ATOM 892 O O . ILE A 1 116 ? -1.775 -12.784 -5.428 1.00 91.44 116 ILE A O 1
ATOM 896 N N . SER A 1 117 ? -1.606 -13.083 -3.214 1.00 91.06 117 SER A N 1
ATOM 897 C CA . SER A 1 117 ? -1.427 -14.545 -3.254 1.00 91.06 117 SER A CA 1
ATOM 898 C C . SER A 1 117 ? -2.642 -15.338 -3.742 1.00 91.06 117 SER A C 1
ATOM 900 O O . SER A 1 117 ? -2.511 -16.513 -4.061 1.00 91.06 117 SER A O 1
ATOM 902 N N . GLN A 1 118 ? -3.827 -14.727 -3.800 1.00 92.50 118 GLN A N 1
ATOM 903 C CA . GLN A 1 118 ? -5.021 -15.341 -4.390 1.00 92.50 118 GLN A CA 1
ATOM 904 C C . GLN A 1 118 ? -5.119 -15.069 -5.898 1.00 92.50 118 GLN A C 1
ATOM 906 O O . GLN A 1 118 ? -5.898 -15.726 -6.580 1.00 92.50 118 GLN A O 1
ATOM 911 N N . ILE A 1 119 ? -4.352 -14.099 -6.407 1.00 93.31 119 ILE A N 1
ATOM 912 C CA . ILE A 1 119 ? -4.367 -13.667 -7.811 1.00 93.31 119 ILE A CA 1
ATOM 913 C C . ILE A 1 119 ? -3.181 -14.276 -8.572 1.00 93.31 119 ILE A C 1
ATOM 915 O O . ILE A 1 119 ? -3.326 -14.689 -9.719 1.00 93.31 119 ILE A O 1
ATOM 919 N N . TYR A 1 120 ? -2.014 -14.357 -7.929 1.00 93.25 120 TYR A N 1
ATOM 920 C CA . TYR A 1 120 ? -0.770 -14.843 -8.524 1.00 93.25 120 TYR A CA 1
ATOM 921 C C . TYR A 1 120 ? -0.192 -16.013 -7.724 1.00 93.25 120 TYR A C 1
ATOM 923 O O . TYR A 1 120 ? -0.257 -16.024 -6.498 1.00 93.25 120 TYR A O 1
ATOM 931 N N . SER A 1 121 ? 0.422 -16.978 -8.415 1.00 92.94 121 SER A N 1
ATOM 932 C CA . SER A 1 121 ? 0.973 -18.202 -7.810 1.00 92.94 121 SER A CA 1
ATOM 933 C C . SER A 1 121 ? 2.223 -17.973 -6.957 1.00 92.94 121 SER A C 1
ATOM 935 O O . SER A 1 121 ? 2.421 -18.669 -5.967 1.00 92.94 121 SER A O 1
ATOM 937 N N . ASN A 1 122 ? 3.066 -17.007 -7.324 1.00 91.81 122 ASN A N 1
ATOM 938 C CA . ASN A 1 122 ? 4.286 -16.666 -6.593 1.00 91.81 122 ASN A CA 1
ATOM 939 C C . ASN A 1 122 ? 4.493 -15.142 -6.588 1.00 91.81 122 ASN A C 1
ATOM 941 O O . ASN A 1 122 ? 5.296 -14.621 -7.370 1.00 91.81 122 ASN A O 1
ATOM 945 N N . PRO A 1 123 ? 3.703 -14.401 -5.794 1.00 91.06 123 PRO A N 1
ATOM 946 C CA . PRO A 1 123 ? 3.779 -12.950 -5.782 1.00 91.06 123 PRO A CA 1
ATOM 947 C C . PRO A 1 123 ? 5.067 -12.470 -5.108 1.00 91.06 123 PRO A C 1
ATOM 949 O O . PRO A 1 123 ? 5.429 -12.933 -4.031 1.00 91.06 123 PRO A O 1
ATOM 952 N N . VAL A 1 124 ? 5.731 -11.490 -5.721 1.00 88.69 124 VAL A N 1
ATOM 953 C CA . VAL A 1 124 ? 6.902 -10.810 -5.153 1.00 88.69 124 VAL A CA 1
ATOM 954 C C . VAL A 1 124 ? 6.530 -9.354 -4.913 1.00 88.69 124 VAL A C 1
ATOM 956 O O . VAL A 1 124 ? 5.991 -8.712 -5.810 1.00 88.69 124 VAL A O 1
ATOM 959 N N . VAL A 1 125 ? 6.813 -8.836 -3.714 1.00 85.19 125 VAL A N 1
ATOM 960 C CA . VAL A 1 125 ? 6.453 -7.458 -3.336 1.00 85.19 125 VAL A CA 1
ATOM 961 C C . VAL A 1 125 ? 7.255 -6.446 -4.159 1.00 85.19 125 VAL A C 1
ATOM 963 O O . VAL A 1 125 ? 6.673 -5.568 -4.786 1.00 85.19 125 VAL A O 1
ATOM 966 N N . ILE A 1 126 ? 8.581 -6.601 -4.218 1.00 86.19 126 ILE A N 1
ATOM 967 C CA . ILE A 1 126 ? 9.471 -5.796 -5.065 1.00 86.19 126 ILE A CA 1
ATOM 968 C C . ILE A 1 126 ? 10.528 -6.730 -5.659 1.00 86.19 126 ILE A C 1
ATOM 970 O O . ILE A 1 126 ? 11.363 -7.263 -4.939 1.00 86.19 126 ILE A O 1
ATOM 974 N N . LYS A 1 127 ? 10.486 -6.953 -6.979 1.00 84.19 127 LYS A N 1
ATOM 975 C CA . LYS A 1 127 ? 11.528 -7.716 -7.698 1.00 84.19 127 LYS A CA 1
ATOM 976 C C . LYS A 1 127 ? 12.599 -6.796 -8.281 1.00 84.19 127 LYS A C 1
ATOM 978 O O . LYS A 1 127 ? 13.787 -7.073 -8.181 1.00 84.19 127 LYS A O 1
ATOM 983 N N . GLN A 1 128 ? 12.159 -5.721 -8.928 1.00 84.38 128 GLN A N 1
ATOM 984 C CA . GLN A 1 128 ? 13.000 -4.678 -9.501 1.00 84.38 128 GLN A CA 1
ATOM 985 C C . GLN A 1 128 ? 12.271 -3.351 -9.328 1.00 84.38 128 GLN A C 1
ATOM 987 O O . GLN A 1 128 ? 11.128 -3.214 -9.773 1.00 84.38 128 GLN A O 1
ATOM 992 N N . PHE A 1 129 ? 12.923 -2.390 -8.675 1.00 86.38 129 PHE A N 1
ATOM 993 C CA . PHE A 1 129 ? 12.351 -1.071 -8.446 1.00 86.38 129 PHE A CA 1
ATOM 994 C C . PHE A 1 129 ? 12.719 -0.135 -9.600 1.00 86.38 129 PHE A C 1
ATOM 996 O O . PHE A 1 129 ? 13.803 0.444 -9.667 1.00 86.38 129 PHE A O 1
ATOM 1003 N N . THR A 1 130 ? 11.824 -0.072 -10.579 1.00 88.75 130 THR A N 1
ATOM 1004 C CA . THR A 1 130 ? 12.020 0.613 -11.854 1.00 88.75 130 THR A CA 1
ATOM 1005 C C . THR A 1 130 ? 10.748 1.374 -12.204 1.00 88.75 130 THR A C 1
ATOM 1007 O O . THR A 1 130 ? 9.652 0.882 -11.942 1.00 88.75 130 THR A O 1
ATOM 1010 N N . TYR A 1 131 ? 10.866 2.579 -12.771 1.00 87.88 131 TYR A N 1
ATOM 1011 C CA . TYR A 1 131 ? 9.683 3.391 -13.083 1.00 87.88 131 TYR A CA 1
ATOM 1012 C C . TYR A 1 131 ? 8.782 2.709 -14.127 1.00 87.88 131 TYR A C 1
ATOM 1014 O O . TYR A 1 131 ? 7.571 2.886 -14.108 1.00 87.88 131 TYR A O 1
ATOM 1022 N N . GLU A 1 132 ? 9.363 1.867 -14.983 1.00 88.50 132 GLU A N 1
ATOM 1023 C CA . GLU A 1 132 ? 8.683 1.066 -16.001 1.00 88.50 132 GLU A CA 1
ATOM 1024 C C . GLU A 1 132 ? 7.726 0.020 -15.397 1.00 88.50 132 GLU A C 1
ATOM 1026 O O . GLU A 1 132 ? 6.755 -0.370 -16.039 1.00 88.50 132 GLU A O 1
ATOM 1031 N N . ASN A 1 133 ? 7.973 -0.417 -14.157 1.00 86.75 133 ASN A N 1
ATOM 1032 C CA . ASN A 1 133 ? 7.121 -1.378 -13.450 1.00 86.75 133 ASN A CA 1
ATOM 1033 C C . ASN A 1 133 ? 5.966 -0.702 -12.689 1.00 86.75 133 ASN A C 1
ATOM 1035 O O . ASN A 1 133 ? 5.158 -1.390 -12.063 1.00 86.75 133 ASN A O 1
ATOM 1039 N N . ILE A 1 134 ? 5.879 0.631 -12.717 1.00 87.75 134 ILE A N 1
ATOM 1040 C CA . ILE A 1 134 ? 4.855 1.398 -12.009 1.00 87.75 134 ILE A CA 1
ATOM 1041 C C . ILE A 1 134 ? 3.784 1.808 -13.017 1.00 87.75 134 ILE A C 1
ATOM 1043 O O . ILE A 1 134 ? 4.012 2.640 -13.890 1.00 87.75 134 ILE A O 1
ATOM 1047 N N . THR A 1 135 ? 2.591 1.231 -12.882 1.00 85.88 135 THR A N 1
ATOM 1048 C CA . THR A 1 135 ? 1.451 1.542 -13.750 1.00 85.88 135 THR A CA 1
ATOM 1049 C C . THR A 1 135 ? 0.273 2.032 -12.922 1.00 85.88 135 THR A C 1
ATOM 1051 O O . THR A 1 135 ? -0.074 1.462 -11.888 1.00 85.88 135 THR A O 1
ATOM 1054 N N . GLN A 1 136 ? -0.339 3.126 -13.369 1.00 83.38 136 GLN A N 1
ATOM 1055 C CA . GLN A 1 136 ? -1.574 3.636 -12.790 1.00 83.38 136 GLN A CA 1
ATOM 1056 C C . GLN A 1 136 ? -2.753 2.906 -13.433 1.00 83.38 136 GLN A C 1
ATOM 1058 O O . GLN A 1 136 ? -2.835 2.810 -14.657 1.00 83.38 136 GLN A O 1
ATOM 1063 N N . THR A 1 137 ? -3.660 2.383 -12.611 1.00 80.88 137 THR A N 1
ATOM 1064 C CA . THR A 1 137 ? -4.895 1.745 -13.089 1.00 80.88 137 THR A CA 1
ATOM 1065 C C . THR A 1 137 ? -6.096 2.677 -12.895 1.00 80.88 137 THR A C 1
ATOM 1067 O O . THR A 1 137 ? -5.931 3.874 -12.665 1.00 80.88 137 THR A O 1
ATOM 1070 N N . LEU A 1 138 ? -7.314 2.132 -13.009 1.00 61.94 138 LEU A N 1
ATOM 1071 C CA . LEU A 1 138 ? -8.598 2.845 -13.029 1.00 61.94 138 LEU A CA 1
ATOM 1072 C C . LEU A 1 138 ? -8.827 3.803 -11.842 1.00 61.94 138 LEU A C 1
ATOM 1074 O O . LEU A 1 138 ? -9.657 4.704 -11.933 1.00 61.94 138 LEU A O 1
ATOM 1078 N N . VAL A 1 139 ? -8.123 3.589 -10.728 1.00 58.50 139 VAL A N 1
ATOM 1079 C CA . VAL A 1 139 ? -8.176 4.429 -9.532 1.00 58.50 139 VAL A CA 1
ATOM 1080 C C . VAL A 1 139 ? -6.747 4.704 -9.073 1.00 58.50 139 VAL A C 1
ATOM 1082 O O . VAL A 1 139 ? -6.012 3.786 -8.717 1.00 58.50 139 VAL A O 1
ATOM 1085 N N . GLY A 1 140 ? -6.358 5.973 -9.069 1.00 66.25 140 GLY A N 1
ATOM 1086 C CA . GLY A 1 140 ? -5.130 6.443 -8.439 1.00 66.25 140 GLY A CA 1
ATOM 1087 C C . GLY A 1 140 ? -4.880 7.898 -8.794 1.00 66.25 140 GLY A C 1
ATOM 1088 O O . GLY A 1 140 ? -5.233 8.322 -9.889 1.00 66.25 140 GLY A O 1
ATOM 1089 N N . ASP A 1 141 ? -4.293 8.662 -7.887 1.00 80.56 141 ASP A N 1
ATOM 1090 C CA . ASP A 1 141 ? -3.835 10.019 -8.161 1.00 80.56 141 ASP A CA 1
ATOM 1091 C C . ASP A 1 141 ? -2.492 9.952 -8.902 1.00 80.56 141 ASP A C 1
ATOM 1093 O O . ASP A 1 141 ? -1.549 9.290 -8.456 1.00 80.56 141 ASP A O 1
ATOM 1097 N N . CYS A 1 142 ? -2.379 10.637 -10.042 1.00 86.88 142 CYS A N 1
ATOM 1098 C CA . CYS A 1 142 ? -1.154 10.616 -10.853 1.00 86.88 142 CYS A CA 1
ATOM 1099 C C . CYS A 1 142 ? 0.051 11.211 -10.113 1.00 86.88 142 CYS A C 1
ATOM 1101 O O . CYS A 1 142 ? 1.191 10.835 -10.382 1.00 86.88 142 CYS A O 1
ATOM 1103 N N . SER A 1 143 ? -0.190 12.113 -9.160 1.00 91.19 143 SER A N 1
ATOM 1104 C CA . SER A 1 143 ? 0.836 12.756 -8.340 1.00 91.19 143 SER A CA 1
ATOM 1105 C C . SER A 1 143 ? 1.623 11.743 -7.510 1.00 91.19 143 SER A C 1
ATOM 1107 O O . SER A 1 143 ? 2.851 11.798 -7.474 1.00 91.19 143 SER A O 1
ATOM 1109 N N . PHE A 1 144 ? 0.937 10.774 -6.903 1.00 88.00 144 PHE A N 1
ATOM 1110 C CA . PHE A 1 144 ? 1.577 9.736 -6.101 1.00 88.00 144 PHE A CA 1
ATOM 1111 C C . PHE A 1 144 ? 2.402 8.779 -6.967 1.00 88.00 144 PHE A C 1
ATOM 1113 O O . PHE A 1 144 ? 3.570 8.519 -6.681 1.00 88.00 144 PHE A O 1
ATOM 1120 N N . VAL A 1 145 ? 1.821 8.311 -8.075 1.00 89.62 145 VAL A N 1
ATOM 1121 C CA . VAL A 1 145 ? 2.509 7.431 -9.031 1.00 89.62 145 VAL A CA 1
ATOM 1122 C C . VAL A 1 145 ? 3.756 8.112 -9.604 1.00 89.62 145 VAL A C 1
ATOM 1124 O O . VAL A 1 145 ? 4.824 7.502 -9.670 1.00 89.62 145 VAL A O 1
ATOM 1127 N N . SER A 1 146 ? 3.648 9.398 -9.945 1.00 91.19 146 SER A N 1
ATOM 1128 C CA . SER A 1 146 ? 4.767 10.199 -10.452 1.00 91.19 146 SER A CA 1
ATOM 1129 C C . SER A 1 146 ? 5.880 10.338 -9.416 1.00 91.19 146 SER A C 1
ATOM 1131 O O . SER A 1 146 ? 7.053 10.202 -9.759 1.00 91.19 146 SER A O 1
ATOM 1133 N N . ALA A 1 147 ? 5.537 10.550 -8.142 1.00 92.62 147 ALA A N 1
ATOM 1134 C CA . ALA A 1 147 ? 6.524 10.621 -7.070 1.00 92.62 147 ALA A CA 1
ATOM 1135 C C . ALA A 1 147 ? 7.312 9.306 -6.934 1.00 92.62 147 ALA A C 1
ATOM 1137 O O . ALA A 1 147 ? 8.541 9.338 -6.855 1.00 92.62 147 ALA A O 1
ATOM 1138 N N . LEU A 1 148 ? 6.639 8.149 -6.989 1.00 91.06 148 LEU A N 1
ATOM 1139 C CA . LEU A 1 148 ? 7.307 6.842 -6.959 1.00 91.06 148 LEU A CA 1
ATOM 1140 C C . LEU A 1 148 ? 8.222 6.630 -8.172 1.00 91.06 148 LEU A C 1
ATOM 1142 O O . LEU A 1 148 ? 9.341 6.142 -8.015 1.00 91.06 148 LEU A O 1
ATOM 1146 N N . ALA A 1 149 ? 7.782 7.033 -9.367 1.00 92.75 149 ALA A N 1
ATOM 1147 C CA . ALA A 1 149 ? 8.587 6.952 -10.584 1.00 92.75 149 ALA A CA 1
ATOM 1148 C C . ALA A 1 149 ? 9.858 7.813 -10.496 1.00 92.75 149 ALA A C 1
ATOM 1150 O O . ALA A 1 149 ? 10.947 7.347 -10.839 1.00 92.75 149 ALA A O 1
ATOM 1151 N N . VAL A 1 150 ? 9.743 9.040 -9.976 1.00 93.88 150 VAL A N 1
ATOM 1152 C CA . VAL A 1 150 ? 10.892 9.924 -9.725 1.00 93.88 150 VAL A CA 1
ATOM 1153 C C . VAL A 1 150 ? 11.846 9.297 -8.711 1.00 93.88 150 VAL A C 1
ATOM 1155 O O . VAL A 1 150 ? 13.051 9.279 -8.957 1.00 93.88 150 VAL A O 1
ATOM 1158 N N . CYS A 1 151 ? 11.329 8.723 -7.620 1.00 93.56 151 CYS A N 1
ATOM 1159 C CA . CYS A 1 151 ? 12.151 8.019 -6.635 1.00 93.56 151 CYS A CA 1
ATOM 1160 C C . CYS A 1 151 ? 12.903 6.843 -7.275 1.00 93.56 151 CYS A C 1
ATOM 1162 O O . CYS A 1 151 ? 14.119 6.760 -7.141 1.00 93.56 151 CYS A O 1
ATOM 1164 N N . ALA A 1 152 ? 12.224 5.988 -8.046 1.00 92.81 152 ALA A N 1
ATOM 1165 C CA . ALA A 1 152 ? 12.854 4.862 -8.742 1.00 92.81 152 ALA A CA 1
ATOM 1166 C C . ALA A 1 152 ? 13.948 5.314 -9.718 1.00 92.81 152 ALA A C 1
ATOM 1168 O O . ALA A 1 152 ? 15.029 4.724 -9.784 1.00 92.81 152 ALA A O 1
ATOM 1169 N N . SER A 1 153 ? 13.691 6.389 -10.466 1.00 93.06 153 SER A N 1
ATOM 1170 C CA . SER A 1 153 ? 14.671 6.948 -11.393 1.00 93.06 153 SER A CA 1
ATOM 1171 C C . SER A 1 153 ? 15.866 7.566 -10.663 1.00 93.06 153 SER A C 1
ATOM 1173 O O . SER A 1 153 ? 16.995 7.462 -11.146 1.00 93.06 153 SER A O 1
ATOM 1175 N N . TRP A 1 154 ? 15.640 8.188 -9.503 1.00 94.69 154 TRP A N 1
ATOM 1176 C CA . TRP A 1 154 ? 16.695 8.727 -8.650 1.00 94.69 154 TRP A CA 1
ATOM 1177 C C . TRP A 1 154 ? 17.576 7.608 -8.091 1.00 94.69 154 TRP A C 1
ATOM 1179 O O . TRP A 1 154 ? 18.792 7.648 -8.267 1.00 94.69 154 TRP A O 1
ATOM 1189 N N . GLU A 1 155 ? 16.985 6.567 -7.502 1.00 92.62 155 GLU A N 1
ATOM 1190 C CA . GLU A 1 155 ? 17.750 5.446 -6.944 1.00 92.62 155 GLU A CA 1
ATOM 1191 C C . GLU A 1 155 ? 18.601 4.762 -8.018 1.00 92.62 155 GLU A C 1
ATOM 1193 O O . GLU A 1 155 ? 19.782 4.498 -7.796 1.00 92.62 155 GLU A O 1
ATOM 1198 N N . ARG A 1 156 ? 18.047 4.570 -9.225 1.00 90.19 156 ARG A N 1
ATOM 1199 C CA . ARG A 1 156 ? 18.801 4.042 -10.373 1.00 90.19 156 ARG A CA 1
ATOM 1200 C C . ARG A 1 156 ? 19.965 4.949 -10.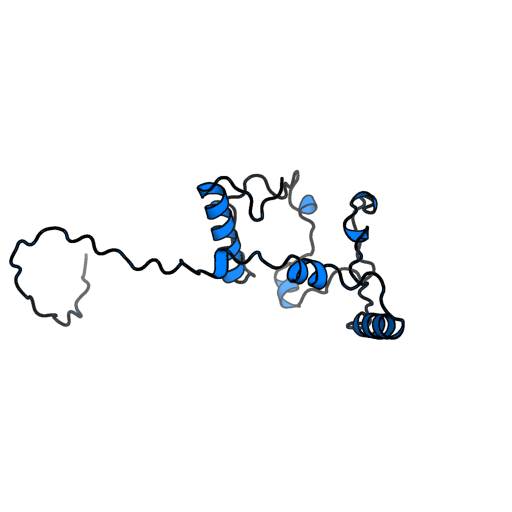766 1.00 90.19 156 ARG A C 1
ATOM 1202 O O . ARG A 1 156 ? 21.044 4.453 -11.074 1.00 90.19 156 ARG A O 1
ATOM 1209 N N . ARG A 1 157 ? 19.749 6.268 -10.787 1.00 92.69 157 ARG A N 1
ATOM 1210 C CA . ARG A 1 157 ? 20.764 7.250 -11.196 1.00 92.69 157 ARG A CA 1
ATOM 1211 C C . ARG A 1 157 ? 21.910 7.361 -10.191 1.00 92.69 157 ARG A C 1
ATOM 1213 O O . ARG A 1 157 ? 23.050 7.532 -10.611 1.00 92.69 157 ARG A O 1
ATOM 1220 N N . TYR A 1 158 ? 21.613 7.308 -8.894 1.00 92.56 158 TYR A N 1
ATOM 1221 C CA . TYR A 1 158 ? 22.587 7.585 -7.831 1.00 92.56 158 TYR A CA 1
ATOM 1222 C C . TYR A 1 158 ? 23.064 6.340 -7.076 1.00 92.56 158 TYR A C 1
ATOM 1224 O O . TYR A 1 158 ? 23.991 6.446 -6.274 1.00 92.56 158 TYR A O 1
ATOM 1232 N N . GLY A 1 159 ? 22.454 5.174 -7.308 1.00 87.81 159 GLY A N 1
ATOM 1233 C CA . GLY A 1 159 ? 22.816 3.917 -6.647 1.00 87.81 159 GLY A CA 1
ATOM 1234 C C . GLY A 1 159 ? 22.590 3.935 -5.133 1.00 87.81 159 GLY A C 1
ATOM 1235 O O . GLY A 1 159 ? 23.260 3.210 -4.404 1.00 87.81 159 GLY A O 1
ATOM 1236 N N . ARG A 1 160 ? 21.691 4.797 -4.646 1.00 89.50 160 ARG A N 1
ATOM 1237 C CA . ARG A 1 160 ? 21.343 4.941 -3.227 1.00 89.50 160 ARG A CA 1
ATOM 1238 C C . ARG A 1 160 ? 19.864 4.648 -3.049 1.00 89.50 160 ARG A C 1
ATOM 1240 O O . ARG A 1 160 ? 19.069 5.054 -3.887 1.00 89.50 160 ARG A O 1
ATOM 1247 N N . THR A 1 161 ? 19.508 3.983 -1.959 1.00 87.56 161 THR A N 1
ATOM 1248 C CA . THR A 1 161 ? 18.118 3.677 -1.604 1.00 87.56 161 THR A CA 1
ATOM 1249 C C . THR A 1 161 ? 17.461 4.884 -0.944 1.00 87.56 161 THR A C 1
ATOM 1251 O O . THR A 1 161 ? 18.023 5.459 -0.010 1.00 87.56 161 THR A O 1
ATOM 1254 N N . LEU A 1 162 ? 16.271 5.247 -1.407 1.00 86.50 162 LEU A N 1
ATOM 1255 C CA . LEU A 1 162 ? 15.431 6.302 -0.850 1.00 86.50 162 LEU A CA 1
ATOM 1256 C C . LEU A 1 162 ? 14.162 5.705 -0.230 1.00 86.50 162 LEU A C 1
ATOM 1258 O O . LEU A 1 162 ? 13.841 6.012 0.913 1.00 86.50 162 LEU A O 1
ATOM 1262 N N . ILE A 1 163 ? 13.485 4.816 -0.960 1.00 85.25 163 ILE A N 1
ATOM 1263 C CA . ILE A 1 163 ? 12.289 4.087 -0.514 1.00 85.25 163 ILE A CA 1
ATOM 1264 C C . ILE A 1 163 ? 12.387 2.573 -0.714 1.00 85.25 163 ILE A C 1
ATOM 1266 O O . ILE A 1 163 ? 11.723 1.841 0.021 1.00 85.25 163 ILE A O 1
ATOM 1270 N N . SER A 1 164 ? 13.194 2.072 -1.657 1.00 79.88 164 SER A N 1
ATOM 1271 C CA . SER A 1 164 ? 13.407 0.628 -1.772 1.00 79.88 164 SER A CA 1
ATOM 1272 C C . SER A 1 164 ? 14.330 0.161 -0.641 1.00 79.88 164 SER A C 1
ATOM 1274 O O . SER A 1 164 ? 15.525 0.440 -0.616 1.00 79.88 164 SER A O 1
ATOM 1276 N N . ARG A 1 165 ? 13.768 -0.508 0.366 1.00 65.44 165 ARG A N 1
ATOM 1277 C CA . ARG A 1 165 ? 14.543 -1.156 1.429 1.00 65.44 165 ARG A CA 1
ATOM 1278 C C . ARG A 1 165 ? 14.564 -2.653 1.133 1.00 65.44 165 ARG A C 1
ATOM 1280 O O . ARG A 1 165 ? 13.505 -3.275 1.147 1.00 65.44 165 ARG A O 1
ATOM 1287 N N . ASN A 1 166 ? 15.744 -3.178 0.800 1.00 51.09 166 ASN A N 1
ATOM 1288 C CA . ASN A 1 166 ? 16.021 -4.620 0.762 1.00 51.09 166 ASN A CA 1
ATOM 1289 C C . ASN A 1 166 ? 16.421 -5.115 2.150 1.00 51.09 166 ASN A C 1
ATOM 1291 O O . ASN A 1 166 ? 17.116 -4.348 2.858 1.00 51.09 166 ASN A O 1
#

InterPro domains:
  IPR001300 Peptidase C2, calpain, catalytic domain [PF00648] (103-158)
  IPR038765 Papain-like cysteine peptidase superfamily [SSF54001] (57-163)
  IPR051297 PalB/RIM13 Calpain-like [PTHR46143] (30-164)

pLDDT: mean 71.32, std 22.85, range [32.0, 95.62]

Radius of gyration: 28.03 Å; chains: 1; bounding box: 55×57×86 Å